Protein AF-A0A929DF19-F1 (afdb_monomer_lite)

Foldseek 3Di:
DDDDDDDDADADPPPDPVCVVCDPFPDDGHDPCCDPPNVCCDCRPRNHCCNVPVVVVVVVVCVVVVHDDDPDDDDDDDPPDD

Structure (mmCIF, N/CA/C/O backbone):
data_AF-A0A929DF19-F1
#
_entry.id   AF-A0A929DF19-F1
#
loop_
_atom_site.group_PDB
_atom_site.id
_atom_site.type_symbol
_atom_site.label_atom_id
_atom_site.label_alt_id
_atom_site.label_comp_id
_atom_site.label_asym_id
_atom_site.label_entity_id
_atom_site.label_seq_id
_atom_site.pdbx_PDB_ins_code
_atom_site.Cartn_x
_atom_site.Cartn_y
_atom_site.Cartn_z
_atom_site.occupancy
_atom_site.B_iso_or_equiv
_atom_site.auth_seq_id
_atom_site.auth_comp_id
_atom_site.auth_asym_id
_atom_site.auth_atom_id
_atom_site.pdbx_PDB_model_num
ATOM 1 N N . MET A 1 1 ? 16.261 -18.993 7.353 1.00 59.75 1 MET A N 1
ATOM 2 C CA . MET A 1 1 ? 15.448 -18.478 6.226 1.00 59.75 1 MET A CA 1
ATOM 3 C C . MET A 1 1 ? 16.378 -17.684 5.318 1.00 59.75 1 MET A C 1
ATOM 5 O O . MET A 1 1 ? 17.195 -16.953 5.860 1.00 59.75 1 MET A O 1
ATOM 9 N N . LYS A 1 2 ? 16.348 -17.867 3.991 1.00 75.38 2 LYS A N 1
ATOM 10 C CA . LYS A 1 2 ? 17.181 -17.058 3.080 1.00 75.38 2 LYS A CA 1
ATOM 11 C C . LYS A 1 2 ? 16.453 -15.750 2.775 1.00 75.38 2 LYS A C 1
ATOM 13 O O . LYS A 1 2 ? 15.241 -15.778 2.573 1.00 75.38 2 LYS A O 1
ATOM 18 N N . SER A 1 3 ? 17.176 -14.633 2.772 1.00 82.50 3 SER A N 1
ATOM 19 C CA . SER A 1 3 ? 16.633 -13.350 2.330 1.00 82.50 3 SER A CA 1
ATOM 20 C C . SER A 1 3 ? 16.258 -13.415 0.849 1.00 82.50 3 SER A C 1
ATOM 22 O O . SER A 1 3 ? 16.841 -14.181 0.076 1.00 82.50 3 SER A O 1
ATOM 24 N N . VAL A 1 4 ? 15.264 -12.618 0.458 1.00 84.81 4 VAL A N 1
ATOM 25 C CA . VAL A 1 4 ? 14.913 -12.451 -0.954 1.00 84.81 4 VAL A CA 1
ATOM 26 C C . VAL A 1 4 ? 16.085 -11.737 -1.646 1.00 84.81 4 VAL A C 1
ATOM 28 O O . VAL A 1 4 ? 16.491 -10.675 -1.168 1.00 84.81 4 VAL A O 1
ATOM 31 N N . PRO A 1 5 ? 16.658 -12.290 -2.733 1.00 91.00 5 PRO A N 1
ATOM 32 C CA . PRO A 1 5 ? 17.743 -11.636 -3.459 1.00 91.00 5 PRO A CA 1
ATOM 33 C C . PRO A 1 5 ? 17.302 -10.279 -4.000 1.00 91.00 5 PRO A C 1
ATOM 35 O O . PRO A 1 5 ? 16.187 -10.155 -4.498 1.00 91.00 5 PRO A O 1
ATOM 38 N N . VAL A 1 6 ? 18.175 -9.275 -3.955 1.00 92.00 6 VAL A N 1
ATOM 39 C CA . VAL A 1 6 ? 17.910 -7.984 -4.603 1.00 92.00 6 VAL A CA 1
ATOM 40 C C . VAL A 1 6 ? 17.988 -8.169 -6.119 1.00 92.00 6 VAL A C 1
ATOM 42 O O . VAL A 1 6 ? 18.992 -8.664 -6.626 1.00 92.00 6 VAL A O 1
ATOM 45 N N . ILE A 1 7 ? 16.935 -7.769 -6.834 1.00 94.31 7 ILE A N 1
ATOM 46 C CA . ILE A 1 7 ? 16.856 -7.829 -8.299 1.00 94.31 7 ILE A CA 1
ATOM 47 C C . ILE A 1 7 ? 16.742 -6.415 -8.884 1.00 94.31 7 ILE A C 1
ATOM 49 O O . ILE A 1 7 ? 16.168 -5.537 -8.224 1.00 94.31 7 ILE A O 1
ATOM 53 N N . PRO A 1 8 ? 17.264 -6.171 -10.100 1.00 96.69 8 PRO A N 1
ATOM 54 C CA . PRO A 1 8 ? 17.068 -4.903 -10.792 1.00 96.69 8 PRO A CA 1
ATOM 55 C C . PRO A 1 8 ? 15.590 -4.671 -11.132 1.00 96.69 8 PRO A C 1
ATOM 57 O O . PRO A 1 8 ? 14.778 -5.594 -11.141 1.00 96.69 8 PRO A O 1
ATOM 60 N N . ASN A 1 9 ? 15.249 -3.417 -11.416 1.00 97.44 9 ASN A N 1
ATOM 61 C CA . ASN A 1 9 ? 13.932 -3.070 -11.944 1.00 97.44 9 ASN A CA 1
ATOM 62 C C . ASN A 1 9 ? 13.769 -3.612 -13.367 1.00 97.44 9 ASN A C 1
ATOM 64 O O . ASN A 1 9 ? 14.749 -3.737 -14.104 1.00 97.44 9 ASN A O 1
ATOM 68 N N . GLU A 1 10 ? 12.528 -3.867 -13.760 1.00 97.12 10 GLU A N 1
ATOM 69 C CA . GLU A 1 10 ? 12.191 -4.432 -15.066 1.00 97.12 10 GLU A CA 1
ATOM 70 C C . GLU A 1 10 ? 10.933 -3.761 -15.647 1.00 97.12 10 GLU A C 1
ATOM 72 O O . GLU A 1 10 ? 10.229 -3.049 -14.921 1.00 97.12 10 GLU A O 1
ATOM 77 N N . PRO A 1 11 ? 10.654 -3.921 -16.953 1.00 97.69 11 PRO A N 1
ATOM 78 C CA . PRO A 1 11 ? 9.410 -3.444 -17.544 1.00 97.69 11 PRO A CA 1
ATOM 79 C C . PRO A 1 11 ? 8.188 -4.059 -16.856 1.00 97.69 11 PRO A C 1
ATOM 81 O O . PRO A 1 11 ? 8.215 -5.208 -16.420 1.00 97.69 11 PRO A O 1
ATOM 84 N N . VAL A 1 12 ? 7.103 -3.290 -16.784 1.00 97.44 12 VAL A N 1
ATOM 85 C CA . VAL A 1 12 ? 5.809 -3.803 -16.320 1.00 97.44 12 VAL A CA 1
ATOM 86 C C . VAL A 1 12 ? 5.338 -4.898 -17.293 1.00 97.44 12 VAL A C 1
ATOM 88 O O . VAL A 1 12 ? 5.410 -4.665 -18.502 1.00 97.44 12 VAL A O 1
ATOM 91 N N . PRO A 1 13 ? 4.867 -6.065 -16.813 1.00 96.81 13 PRO A N 1
ATOM 92 C CA . PRO A 1 13 ? 4.256 -7.081 -17.668 1.00 96.81 13 PRO A CA 1
ATOM 93 C C . PRO A 1 13 ? 3.071 -6.524 -18.469 1.00 96.81 13 PRO A C 1
ATOM 95 O O . PRO A 1 13 ? 2.343 -5.664 -17.980 1.00 96.81 13 PRO A O 1
ATOM 98 N N . GLU A 1 14 ? 2.865 -7.015 -19.692 1.00 97.25 14 GLU A N 1
ATOM 99 C CA . GLU A 1 14 ? 1.853 -6.477 -20.620 1.00 97.25 14 GLU A CA 1
ATOM 100 C C . GLU A 1 14 ? 0.416 -6.536 -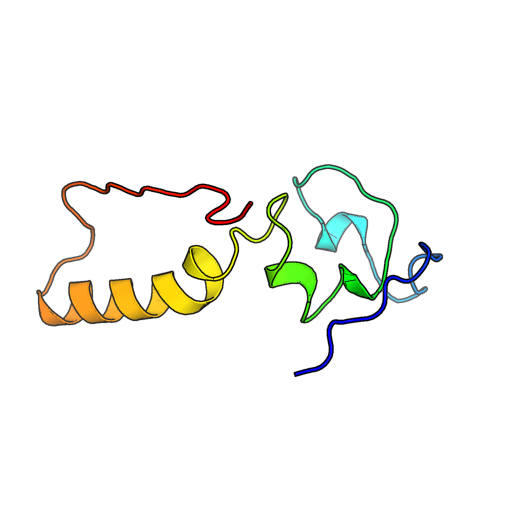20.073 1.00 97.25 14 GLU A C 1
ATOM 102 O O . GLU A 1 14 ? -0.419 -5.705 -20.425 1.00 97.25 14 GLU A O 1
ATOM 107 N N . ASP A 1 15 ? 0.132 -7.492 -19.190 1.00 96.25 15 ASP A N 1
ATOM 108 C CA . ASP A 1 15 ? -1.168 -7.738 -18.566 1.00 96.25 15 ASP A CA 1
ATOM 109 C C . ASP A 1 15 ? -1.359 -7.024 -17.213 1.00 96.25 15 ASP A C 1
ATOM 111 O O . ASP A 1 15 ? -2.360 -7.246 -16.528 1.00 96.25 15 ASP A O 1
ATOM 115 N N . VAL A 1 16 ? -0.426 -6.151 -16.816 1.00 96.88 16 VAL A N 1
ATOM 116 C CA . VAL A 1 16 ? -0.440 -5.474 -15.512 1.00 96.88 16 VAL A CA 1
ATOM 117 C C . VAL A 1 16 ? -0.627 -3.965 -15.666 1.00 96.88 16 VAL A C 1
ATOM 119 O O . VAL A 1 16 ? 0.268 -3.245 -16.107 1.00 96.88 16 VAL A O 1
ATOM 122 N N . ASP A 1 17 ? -1.755 -3.441 -15.172 1.00 96.94 17 ASP A N 1
ATOM 123 C CA . ASP A 1 17 ? -1.895 -2.002 -14.917 1.00 96.94 17 ASP A CA 1
ATOM 124 C C . ASP A 1 17 ? -1.211 -1.638 -13.593 1.00 96.94 17 ASP A C 1
ATOM 126 O O . ASP A 1 17 ? -1.803 -1.634 -12.508 1.00 96.94 17 ASP A O 1
ATOM 130 N N . TYR A 1 18 ? 0.083 -1.345 -13.683 1.00 95.75 18 TYR A N 1
ATOM 131 C CA . TYR A 1 18 ? 0.884 -1.038 -12.505 1.00 95.75 18 TYR A CA 1
ATOM 132 C C . TYR A 1 18 ? 0.548 0.322 -11.877 1.00 95.75 18 TYR A C 1
ATOM 134 O O . TYR A 1 18 ? 0.691 0.483 -10.666 1.00 95.75 18 TYR A O 1
ATOM 142 N N . ASN A 1 19 ? 0.064 1.292 -12.663 1.00 95.25 19 ASN A N 1
ATOM 143 C CA . ASN A 1 19 ? -0.364 2.581 -12.115 1.00 95.25 19 ASN A CA 1
ATOM 144 C C . ASN A 1 19 ? -1.616 2.405 -11.254 1.00 95.25 19 ASN A C 1
ATOM 146 O O . ASN A 1 19 ? -1.690 2.967 -10.161 1.00 95.25 19 ASN A O 1
ATOM 150 N N . PHE A 1 20 ? -2.569 1.596 -11.723 1.00 95.88 20 PHE A N 1
ATOM 151 C CA . PHE A 1 20 ? -3.741 1.233 -10.938 1.00 95.88 20 PHE A CA 1
ATOM 152 C C . PHE A 1 20 ? -3.357 0.444 -9.683 1.00 95.88 20 PHE A C 1
ATOM 154 O O . PHE A 1 20 ? -3.813 0.779 -8.592 1.00 95.88 20 PHE A O 1
ATOM 161 N N . TRP A 1 21 ? -2.479 -0.557 -9.819 1.00 95.25 21 TRP A N 1
ATOM 162 C CA . TRP A 1 21 ? -2.025 -1.374 -8.690 1.00 95.25 21 TRP A CA 1
ATOM 163 C C . TRP A 1 21 ? -1.342 -0.545 -7.593 1.00 95.25 21 TRP A C 1
ATOM 165 O O . TRP A 1 21 ? -1.584 -0.770 -6.409 1.00 95.25 21 TRP A O 1
ATOM 175 N N . LEU A 1 22 ? -0.502 0.421 -7.976 1.00 94.06 22 LEU A N 1
ATOM 176 C CA . LEU A 1 22 ? 0.202 1.292 -7.034 1.00 94.06 22 LEU A CA 1
ATOM 177 C C . LEU A 1 22 ? -0.732 2.338 -6.399 1.00 94.06 22 LEU A C 1
ATOM 179 O O . LEU A 1 22 ? -0.516 2.770 -5.264 1.00 94.06 22 LEU A O 1
ATOM 183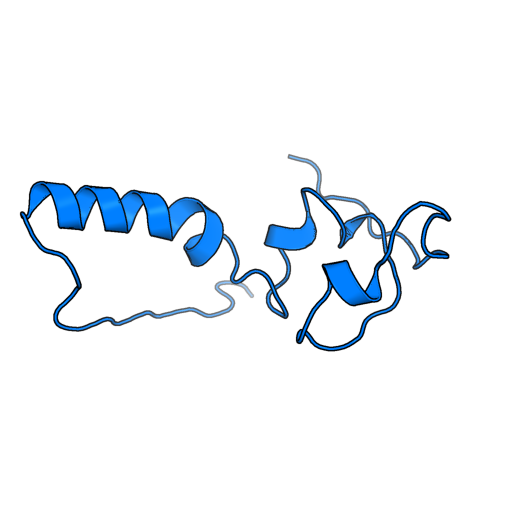 N N . GLY A 1 23 ? -1.773 2.745 -7.127 1.00 94.12 23 GLY A N 1
ATOM 184 C CA . GLY A 1 23 ? -2.773 3.696 -6.662 1.00 94.12 23 GLY A CA 1
ATOM 185 C C . GLY A 1 23 ? -2.157 5.052 -6.277 1.00 94.12 23 GLY A C 1
ATOM 186 O O . GLY A 1 23 ? -1.334 5.588 -7.021 1.00 94.12 23 GLY A O 1
ATOM 187 N N . PRO A 1 24 ? -2.544 5.645 -5.131 1.00 94.69 24 PRO A N 1
ATOM 188 C CA . PRO A 1 24 ? -2.047 6.954 -4.702 1.00 94.69 24 PRO A CA 1
ATOM 189 C C . PRO A 1 24 ? -0.645 6.910 -4.071 1.00 94.69 24 PRO A C 1
ATOM 191 O O . PRO A 1 24 ? -0.136 7.953 -3.655 1.00 94.69 24 PRO A O 1
ATOM 194 N N . ALA A 1 25 ? -0.029 5.730 -3.948 1.00 93.38 25 ALA A N 1
ATOM 195 C CA . ALA A 1 25 ? 1.292 5.603 -3.351 1.00 93.38 25 ALA A CA 1
ATOM 196 C C . ALA A 1 25 ? 2.379 6.279 -4.212 1.00 93.38 25 ALA A C 1
ATOM 198 O O . ALA A 1 25 ? 2.198 6.470 -5.420 1.00 93.38 25 ALA A O 1
ATOM 199 N N . PRO A 1 26 ? 3.538 6.641 -3.628 1.00 92.88 26 PRO A N 1
ATOM 200 C CA . PRO A 1 26 ? 4.636 7.236 -4.382 1.00 92.88 26 PRO A CA 1
ATOM 201 C C . PRO A 1 26 ? 5.024 6.387 -5.596 1.00 92.88 26 PRO A C 1
ATOM 203 O O . PRO A 1 26 ? 5.258 5.186 -5.465 1.00 92.88 26 PRO A O 1
ATOM 206 N N . LYS A 1 27 ? 5.139 7.019 -6.773 1.00 93.94 27 LYS A N 1
ATOM 207 C CA . LYS A 1 27 ? 5.528 6.327 -8.010 1.00 93.94 27 LYS A CA 1
ATOM 208 C C . LYS A 1 27 ? 6.887 5.648 -7.856 1.00 93.94 27 LYS A C 1
ATOM 210 O O . LYS A 1 27 ? 7.851 6.243 -7.371 1.00 93.94 27 LYS A O 1
ATOM 215 N N . ARG A 1 28 ? 6.977 4.409 -8.330 1.00 92.81 28 ARG A N 1
ATOM 216 C CA . ARG A 1 28 ? 8.196 3.594 -8.322 1.00 92.81 28 ARG A CA 1
ATOM 217 C C . ARG A 1 28 ? 8.346 2.892 -9.668 1.00 92.81 28 ARG A C 1
ATOM 219 O O . ARG A 1 28 ? 7.330 2.613 -10.290 1.00 92.81 28 ARG A O 1
ATOM 226 N N . PRO A 1 29 ? 9.566 2.573 -10.123 1.00 95.56 29 PRO A N 1
ATOM 227 C CA . PRO A 1 29 ? 9.745 1.606 -11.200 1.00 95.56 29 PRO A CA 1
ATOM 228 C C . PRO A 1 29 ? 9.160 0.246 -10.805 1.00 95.56 29 PRO A C 1
ATOM 230 O O . PRO A 1 29 ? 9.103 -0.085 -9.616 1.00 95.56 29 PRO A O 1
ATOM 233 N N . PHE A 1 30 ? 8.738 -0.541 -11.790 1.00 96.25 30 PHE A N 1
ATOM 234 C CA . PHE A 1 30 ? 8.299 -1.904 -11.530 1.00 96.25 30 PHE A CA 1
ATOM 235 C C . PHE A 1 30 ? 9.485 -2.784 -11.128 1.00 96.25 30 PHE A C 1
ATOM 237 O O . PHE A 1 30 ? 10.585 -2.698 -11.677 1.00 96.25 30 PHE A O 1
ATOM 244 N N . ASN A 1 31 ? 9.252 -3.614 -10.118 1.00 95.94 31 ASN A N 1
ATOM 245 C CA . ASN A 1 31 ? 10.200 -4.598 -9.630 1.00 95.94 31 ASN A CA 1
ATOM 246 C C . ASN A 1 31 ? 9.401 -5.760 -9.046 1.00 95.94 31 ASN A C 1
ATOM 248 O O . ASN A 1 31 ? 8.608 -5.562 -8.120 1.00 95.94 31 ASN A O 1
ATOM 252 N N . ARG A 1 32 ? 9.617 -6.977 -9.545 1.00 94.44 32 ARG A N 1
ATOM 253 C CA . ARG A 1 32 ? 8.856 -8.150 -9.103 1.00 94.44 32 ARG A CA 1
ATOM 254 C C . ARG A 1 32 ? 8.988 -8.453 -7.610 1.00 94.44 32 ARG A C 1
ATOM 256 O O . ARG A 1 32 ? 8.034 -8.952 -7.020 1.00 94.44 32 ARG A O 1
ATOM 263 N N . ASN A 1 33 ? 10.095 -8.085 -6.960 1.00 94.19 33 ASN A N 1
ATOM 264 C CA . ASN A 1 33 ? 10.218 -8.220 -5.505 1.00 94.19 33 ASN A CA 1
ATOM 265 C C . ASN A 1 33 ? 9.327 -7.248 -4.731 1.00 94.19 33 ASN A C 1
ATOM 267 O O . ASN A 1 33 ? 9.059 -7.489 -3.560 1.00 94.19 33 ASN A O 1
ATOM 271 N N . ARG A 1 34 ? 8.893 -6.150 -5.353 1.00 93.00 34 ARG A N 1
ATOM 272 C CA . ARG A 1 34 ? 7.999 -5.151 -4.754 1.00 93.00 34 ARG A CA 1
ATOM 273 C C . ARG A 1 34 ? 6.532 -5.363 -5.107 1.00 93.00 34 ARG A C 1
ATOM 275 O O . ARG A 1 34 ? 5.677 -4.700 -4.525 1.00 93.00 34 ARG A O 1
ATOM 282 N N . PHE A 1 35 ? 6.267 -6.270 -6.042 1.00 93.12 35 PHE A N 1
ATOM 283 C CA . PHE A 1 35 ? 4.946 -6.585 -6.562 1.00 93.12 35 PHE A CA 1
ATOM 284 C C . PHE A 1 35 ? 4.235 -7.647 -5.701 1.00 93.12 35 PHE A C 1
ATOM 286 O O . PHE A 1 35 ? 4.646 -7.899 -4.564 1.00 93.12 35 PHE A O 1
ATOM 293 N N . HIS A 1 36 ? 3.132 -8.221 -6.202 1.00 90.25 36 HIS A N 1
ATOM 294 C CA . HIS A 1 36 ? 2.256 -9.169 -5.502 1.00 90.25 36 HIS A CA 1
ATOM 295 C C . HIS A 1 36 ? 2.979 -10.115 -4.529 1.00 90.25 36 HIS A C 1
ATOM 297 O O . HIS A 1 36 ? 4.073 -10.610 -4.789 1.00 90.25 36 HIS A O 1
ATOM 303 N N . PHE A 1 37 ? 2.316 -10.389 -3.401 1.00 88.88 37 PHE A N 1
ATOM 304 C CA . PHE A 1 37 ? 2.832 -11.121 -2.238 1.00 88.88 37 PHE A CA 1
ATOM 305 C C . PHE A 1 37 ? 3.878 -10.356 -1.412 1.00 88.88 37 PHE A C 1
ATOM 307 O O . PHE A 1 37 ? 3.639 -10.114 -0.231 1.00 88.88 37 PHE A O 1
ATOM 314 N N . ASN A 1 38 ? 4.989 -9.926 -2.013 1.00 90.88 38 ASN A N 1
ATOM 315 C CA . ASN A 1 38 ? 6.098 -9.292 -1.284 1.00 90.88 38 ASN A CA 1
ATOM 316 C C . ASN A 1 38 ? 5.886 -7.798 -0.996 1.00 90.88 38 ASN A C 1
ATOM 318 O O . ASN A 1 38 ? 6.580 -7.238 -0.149 1.00 90.88 38 ASN A O 1
ATOM 322 N N . PHE A 1 39 ? 4.910 -7.162 -1.650 1.00 91.81 39 PHE A N 1
ATOM 323 C CA . PHE A 1 39 ? 4.548 -5.757 -1.436 1.00 91.81 39 PHE A CA 1
ATOM 324 C C . PHE A 1 39 ? 4.394 -5.387 0.053 1.00 91.81 39 PHE A C 1
ATOM 326 O O . PHE A 1 39 ? 4.762 -4.286 0.450 1.00 91.81 39 PHE A O 1
ATOM 333 N N . ARG A 1 40 ? 3.917 -6.331 0.881 1.00 91.44 40 ARG A N 1
ATOM 334 C CA . ARG A 1 40 ? 3.659 -6.162 2.322 1.00 91.44 40 ARG A CA 1
ATOM 335 C C . ARG A 1 40 ? 4.875 -5.746 3.151 1.00 91.44 40 ARG A C 1
ATOM 337 O O . ARG A 1 40 ? 4.726 -5.214 4.245 1.00 91.44 40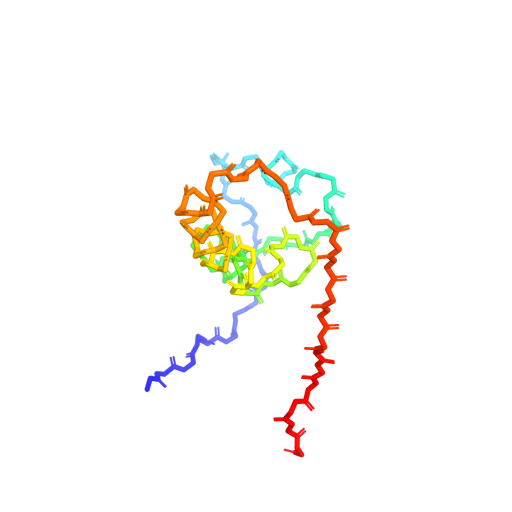 ARG A O 1
ATOM 344 N N . TRP A 1 41 ? 6.077 -5.971 2.627 1.00 89.38 41 TRP A N 1
ATOM 345 C CA . TRP A 1 41 ? 7.333 -5.653 3.305 1.00 89.38 41 TRP A CA 1
ATOM 346 C C . TRP A 1 41 ? 7.810 -4.217 3.065 1.00 89.38 41 TRP A C 1
ATOM 348 O O . TRP A 1 41 ? 8.845 -3.822 3.598 1.00 89.38 41 TRP A O 1
ATOM 358 N N . PHE A 1 42 ? 7.080 -3.430 2.271 1.00 90.50 42 PHE A N 1
ATOM 359 C CA . PHE A 1 42 ? 7.480 -2.082 1.891 1.00 90.50 42 PHE A CA 1
ATOM 360 C C . PHE A 1 42 ? 6.587 -1.014 2.524 1.00 90.50 42 PHE A C 1
ATOM 362 O O . PHE A 1 42 ? 5.361 -1.028 2.408 1.00 90.50 42 PHE A O 1
ATOM 369 N N . TRP A 1 43 ? 7.223 -0.064 3.209 1.00 88.50 43 TRP A N 1
ATOM 370 C CA . TRP A 1 43 ? 6.528 0.917 4.043 1.00 88.50 43 TRP A CA 1
ATOM 371 C C . TRP A 1 43 ? 5.758 1.983 3.257 1.00 88.50 43 TRP A C 1
ATOM 373 O O . TRP A 1 43 ? 4.764 2.505 3.747 1.00 88.50 43 TRP A O 1
ATOM 383 N N . ASP A 1 44 ? 6.189 2.291 2.033 1.00 88.94 44 ASP A N 1
ATOM 384 C CA . ASP A 1 44 ? 5.607 3.339 1.187 1.00 88.94 44 ASP A CA 1
ATOM 385 C C . ASP A 1 44 ? 4.159 3.062 0.752 1.00 88.94 44 ASP A C 1
ATOM 387 O O . ASP A 1 44 ? 3.486 3.992 0.312 1.00 88.94 44 ASP A O 1
ATOM 391 N N . TYR A 1 45 ? 3.666 1.828 0.899 1.00 87.56 45 TYR A N 1
ATOM 392 C CA . TYR A 1 45 ? 2.265 1.492 0.611 1.00 87.56 45 TYR A CA 1
ATOM 393 C C . TYR A 1 45 ? 1.663 0.345 1.427 1.00 87.56 45 TYR A C 1
ATOM 395 O O . TYR A 1 45 ? 0.455 0.145 1.337 1.00 87.56 45 TYR A O 1
ATOM 403 N N . ALA A 1 46 ? 2.439 -0.418 2.208 1.00 90.25 46 ALA A N 1
ATOM 404 C CA . ALA A 1 46 ? 1.899 -1.625 2.834 1.00 90.25 46 ALA A CA 1
ATOM 405 C C . ALA A 1 46 ? 1.819 -1.621 4.363 1.00 90.25 46 ALA A C 1
ATOM 407 O O . ALA A 1 46 ? 1.056 -2.415 4.899 1.00 90.25 46 ALA A O 1
ATOM 408 N N . GLY A 1 47 ? 2.565 -0.762 5.071 1.00 88.62 47 GLY A N 1
ATOM 409 C CA . GLY A 1 47 ? 2.506 -0.636 6.542 1.00 88.62 47 GLY A CA 1
ATOM 410 C C . GLY A 1 47 ? 3.093 -1.808 7.355 1.00 88.62 47 GLY A C 1
ATOM 411 O O . GLY A 1 47 ? 3.030 -1.801 8.587 1.00 88.62 47 GLY A O 1
ATOM 412 N N . GLY A 1 48 ? 3.700 -2.800 6.694 1.00 89.94 48 GLY A N 1
ATOM 413 C CA . GLY A 1 48 ? 4.413 -3.907 7.339 1.00 89.94 48 GLY A CA 1
ATOM 414 C C . GLY A 1 48 ? 3.511 -4.928 8.044 1.00 89.94 48 GLY A C 1
ATOM 415 O O . GLY A 1 48 ? 2.318 -5.040 7.780 1.00 89.94 48 GLY A O 1
ATOM 416 N N . MET A 1 49 ? 4.084 -5.696 8.980 1.00 89.12 49 MET A N 1
ATOM 417 C CA . MET A 1 49 ? 3.336 -6.752 9.688 1.00 89.12 49 MET A CA 1
ATOM 418 C C . MET A 1 49 ? 2.188 -6.230 10.556 1.00 89.12 49 MET A C 1
ATOM 420 O O . MET A 1 49 ? 1.245 -6.974 10.819 1.00 89.12 49 MET A O 1
ATOM 424 N N . MET A 1 50 ? 2.249 -4.975 11.012 1.00 90.62 50 MET A N 1
ATOM 425 C CA . MET A 1 50 ? 1.193 -4.404 11.853 1.00 90.62 50 MET A CA 1
ATOM 426 C C . MET A 1 50 ? -0.116 -4.211 11.088 1.00 90.62 50 MET A C 1
ATOM 428 O O . MET A 1 50 ? -1.184 -4.446 11.646 1.00 90.62 50 MET A O 1
ATOM 432 N N . THR A 1 51 ? -0.045 -3.818 9.820 1.00 91.31 51 THR A N 1
ATOM 433 C CA . THR A 1 51 ? -1.216 -3.674 8.943 1.00 91.31 51 THR A CA 1
ATOM 434 C C . THR A 1 51 ? -1.590 -4.981 8.246 1.00 91.31 51 THR A C 1
ATOM 436 O O . THR A 1 51 ? -2.759 -5.149 7.926 1.00 91.31 51 THR A O 1
ATOM 439 N N . ASP A 1 52 ? -0.640 -5.904 8.045 1.00 91.88 52 ASP A N 1
ATOM 440 C CA . ASP A 1 52 ? -0.894 -7.246 7.494 1.00 91.88 52 ASP A CA 1
ATOM 441 C C . ASP A 1 52 ? -1.555 -8.169 8.535 1.00 91.88 52 ASP A C 1
ATOM 443 O O . ASP A 1 52 ? -2.739 -8.469 8.452 1.00 91.88 52 ASP A O 1
ATOM 447 N N . TRP A 1 53 ? -0.823 -8.570 9.580 1.00 94.06 53 TRP A N 1
ATOM 448 C CA . TRP A 1 53 ? -1.327 -9.488 10.612 1.00 94.06 53 TRP A CA 1
ATOM 449 C C . TRP A 1 53 ? -1.895 -8.780 11.836 1.00 94.06 53 TRP A C 1
ATOM 451 O O . TRP A 1 53 ? -2.861 -9.256 12.437 1.00 94.06 53 TRP A O 1
ATOM 461 N N . GLY A 1 54 ? -1.296 -7.654 12.229 1.00 93.62 54 GLY A N 1
ATOM 462 C CA . GLY A 1 54 ? -1.669 -6.954 13.458 1.00 93.62 54 GLY A CA 1
ATOM 463 C C . GLY A 1 54 ? -3.140 -6.535 13.475 1.00 93.62 54 GLY A C 1
ATOM 464 O O . GLY A 1 54 ? -3.799 -6.693 14.502 1.00 93.62 54 GLY A O 1
ATOM 465 N N . VAL A 1 55 ? -3.684 -6.100 12.333 1.00 94.12 55 VAL A N 1
ATOM 466 C CA . VAL A 1 55 ? -5.098 -5.716 12.204 1.00 94.12 55 VAL A CA 1
ATOM 467 C C . VAL A 1 55 ? -6.048 -6.857 12.574 1.00 94.12 55 VAL A C 1
ATOM 469 O O . VAL A 1 55 ? -7.002 -6.634 13.314 1.00 94.12 55 VAL A O 1
ATOM 472 N N . HIS A 1 56 ? -5.756 -8.089 12.149 1.00 95.81 56 HIS A N 1
ATOM 473 C CA . HIS A 1 56 ? -6.596 -9.251 12.439 1.00 95.81 56 HIS A CA 1
ATOM 474 C C . HIS A 1 56 ? -6.602 -9.592 13.933 1.00 95.81 56 HIS A C 1
ATOM 476 O O . HIS A 1 56 ? -7.636 -9.936 14.498 1.00 95.81 56 HIS A O 1
ATOM 482 N N . ILE A 1 57 ? -5.449 -9.46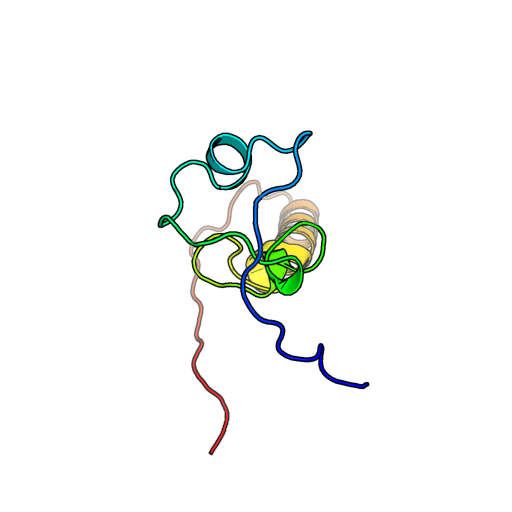6 14.594 1.00 96.06 57 ILE A N 1
ATOM 483 C CA . ILE A 1 57 ? -5.319 -9.737 16.032 1.00 96.06 57 ILE A CA 1
ATOM 484 C C . ILE A 1 57 ? -6.051 -8.662 16.848 1.00 96.06 57 ILE A C 1
ATOM 486 O O . ILE A 1 57 ? -6.738 -8.980 17.820 1.00 96.06 57 ILE A O 1
ATOM 490 N N . ILE A 1 58 ? -5.929 -7.395 16.439 1.00 95.56 58 ILE A N 1
ATOM 491 C CA . ILE A 1 58 ? -6.627 -6.273 17.076 1.00 95.56 58 ILE A CA 1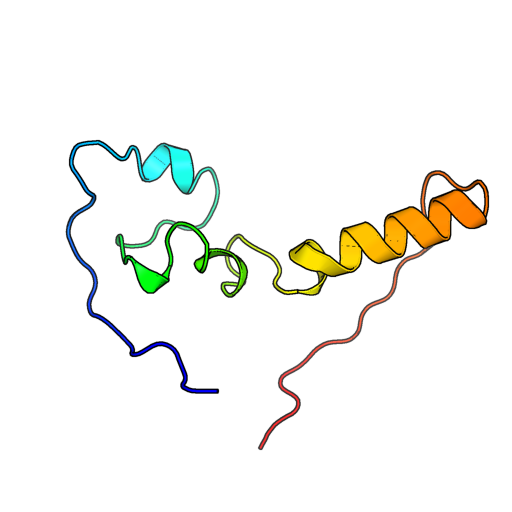
ATOM 492 C C . ILE A 1 58 ? -8.145 -6.430 16.924 1.00 95.56 58 ILE A C 1
ATOM 494 O O . ILE A 1 58 ? -8.865 -6.236 17.903 1.00 95.56 58 ILE A O 1
ATOM 498 N N . ASP A 1 59 ? -8.625 -6.828 15.744 1.00 95.94 59 ASP A N 1
ATOM 499 C CA . ASP A 1 59 ? -10.049 -7.070 15.492 1.00 95.94 59 ASP A CA 1
ATOM 500 C C . ASP A 1 59 ? -10.613 -8.161 16.415 1.00 95.94 59 ASP A C 1
ATOM 502 O O . ASP A 1 59 ? -11.611 -7.938 17.102 1.00 95.94 59 ASP A O 1
ATOM 506 N N . TYR A 1 60 ? -9.910 -9.291 16.565 1.00 97.06 60 TYR A N 1
ATOM 507 C CA . TYR A 1 60 ? -10.316 -10.335 17.513 1.00 97.06 60 TYR A CA 1
ATOM 508 C C . TYR A 1 60 ? -10.362 -9.849 18.967 1.00 97.06 60 TYR A C 1
ATOM 510 O O . TYR A 1 60 ? -11.277 -10.214 19.711 1.00 97.06 60 TYR A O 1
ATOM 518 N N . ALA A 1 61 ? -9.403 -9.017 19.386 1.00 96.00 61 ALA A N 1
ATOM 519 C CA . ALA A 1 61 ? -9.411 -8.439 20.726 1.00 96.00 61 ALA A CA 1
ATOM 520 C C . ALA A 1 61 ? -10.618 -7.505 20.932 1.00 96.00 61 ALA A C 1
ATOM 522 O O . ALA A 1 61 ? -11.312 -7.606 21.948 1.00 96.00 61 ALA A O 1
ATOM 523 N N . LEU A 1 62 ? -10.907 -6.628 19.96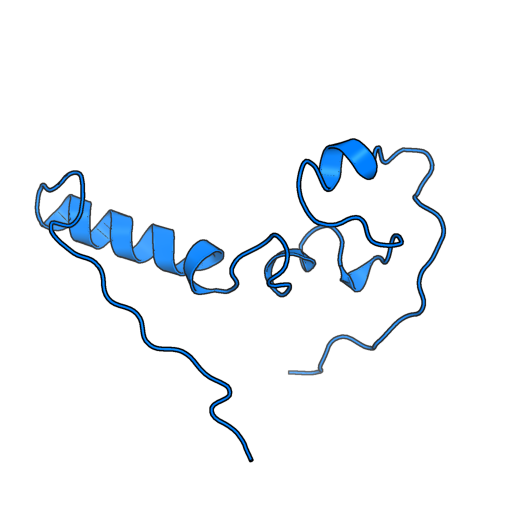4 1.00 97.44 62 LEU A N 1
ATOM 524 C CA . LEU A 1 62 ? -12.068 -5.732 19.991 1.00 97.44 62 LEU A CA 1
ATOM 525 C C . LEU A 1 62 ? -13.385 -6.517 20.008 1.00 97.44 62 LEU A C 1
ATOM 527 O O . LEU A 1 62 ? -14.256 -6.229 20.835 1.00 97.44 62 LEU A O 1
ATOM 531 N N . PHE A 1 63 ? -13.489 -7.562 19.183 1.00 97.31 63 PHE A N 1
ATOM 532 C CA . PHE A 1 63 ? -14.633 -8.467 19.148 1.00 97.31 63 PHE A CA 1
ATOM 533 C C . PHE A 1 63 ? -14.874 -9.127 20.513 1.00 97.31 63 PHE A C 1
ATOM 535 O O . PHE A 1 63 ? -15.986 -9.067 21.044 1.00 97.31 63 PHE A O 1
ATOM 542 N N . GLY A 1 64 ? -13.823 -9.675 21.136 1.00 97.62 64 GLY A N 1
ATOM 543 C CA . GLY A 1 64 ? -13.902 -10.275 22.471 1.00 97.62 64 GLY A CA 1
ATOM 544 C C . GLY A 1 64 ? -14.329 -9.285 23.563 1.00 97.62 64 GLY A C 1
ATOM 545 O O . GLY A 1 64 ? -15.082 -9.644 24.469 1.00 97.62 64 GLY A O 1
ATOM 546 N N . MET A 1 65 ? -13.917 -8.019 23.450 1.00 97.69 65 MET A N 1
ATOM 547 C CA . MET A 1 65 ? -14.314 -6.936 24.362 1.00 97.69 65 MET A CA 1
ATOM 548 C C . MET A 1 65 ? -15.684 -6.317 24.036 1.00 97.69 65 MET A C 1
ATOM 550 O O . MET A 1 65 ? -16.129 -5.412 24.752 1.00 97.69 65 MET A O 1
ATOM 554 N N . LYS A 1 66 ? -16.355 -6.770 22.966 1.00 97.44 66 LYS A N 1
ATOM 555 C CA . LYS A 1 66 ? -17.587 -6.167 22.427 1.00 97.44 66 LYS A CA 1
ATOM 556 C C . LYS A 1 66 ? -17.425 -4.666 22.155 1.00 97.44 66 LYS A C 1
ATOM 558 O O . LYS A 1 66 ? -18.297 -3.866 22.492 1.00 97.44 66 LYS A O 1
ATOM 563 N N . GLN A 1 67 ? -16.283 -4.281 21.593 1.00 97.25 67 GLN A N 1
ATOM 564 C CA . GLN A 1 67 ? -15.977 -2.911 21.191 1.00 97.25 67 GLN A CA 1
ATOM 565 C C . GLN A 1 67 ? -15.849 -2.831 19.672 1.00 97.25 67 GLN A C 1
ATOM 567 O O . GLN A 1 67 ? -15.387 -3.770 19.037 1.00 97.25 67 GLN A O 1
ATOM 572 N N . TYR A 1 68 ? -16.237 -1.693 19.099 1.00 94.25 68 TYR A N 1
ATOM 573 C CA . TYR A 1 68 ? -16.078 -1.437 17.664 1.00 94.25 68 TYR A CA 1
ATOM 574 C C . TYR A 1 68 ? -14.731 -0.784 17.332 1.00 94.25 68 TYR A C 1
ATOM 576 O O . TYR A 1 68 ? -14.133 -1.069 16.302 1.00 94.25 68 TYR A O 1
ATOM 584 N N . ALA A 1 69 ? -14.239 0.096 18.206 1.00 94.75 69 ALA A N 1
ATOM 585 C CA . ALA A 1 69 ? -13.011 0.848 17.988 1.00 94.75 69 ALA A CA 1
ATOM 586 C C . ALA A 1 69 ? -12.254 1.057 19.309 1.00 94.75 69 ALA A C 1
ATOM 588 O O . ALA A 1 69 ? -12.881 1.125 20.374 1.00 94.75 69 ALA A O 1
ATOM 589 N N . PRO A 1 70 ? -10.916 1.184 19.269 1.00 93.50 70 PRO A N 1
ATOM 590 C CA . PRO A 1 70 ? -10.139 1.546 20.445 1.00 93.50 70 PRO A CA 1
ATOM 591 C C . PRO A 1 70 ? -10.440 2.991 20.874 1.00 93.50 70 PRO A C 1
ATOM 593 O O . PRO A 1 70 ? -10.680 3.863 20.043 1.00 93.50 70 PRO A O 1
ATOM 596 N N . LYS A 1 71 ? -10.380 3.267 22.184 1.00 93.62 71 LYS A N 1
ATOM 597 C CA . LYS A 1 71 ? -10.515 4.639 22.720 1.00 93.62 71 LYS A CA 1
ATOM 598 C C . LYS A 1 71 ? -9.272 5.496 22.465 1.00 93.62 71 LYS A C 1
ATOM 600 O O . LYS A 1 71 ? -9.371 6.712 22.357 1.00 93.62 71 LYS A O 1
ATOM 605 N N . SER A 1 72 ? -8.109 4.860 22.407 1.00 95.38 72 SER A N 1
ATOM 606 C CA . SER A 1 72 ? -6.821 5.478 22.111 1.00 95.38 72 SER A CA 1
ATOM 607 C C . SER A 1 72 ? -5.875 4.428 21.532 1.00 95.38 72 SER A C 1
ATOM 609 O O . SER A 1 72 ? -6.049 3.229 21.758 1.00 95.38 72 SER A O 1
ATOM 611 N N . VAL A 1 73 ? -4.881 4.878 20.765 1.00 92.44 73 VAL A N 1
ATOM 612 C CA . VAL A 1 73 ? -3.853 4.026 20.157 1.00 92.44 73 VAL A CA 1
ATOM 613 C C . VAL A 1 73 ? -2.492 4.655 20.424 1.00 92.44 73 VAL A C 1
ATOM 615 O O . VAL A 1 73 ? -2.333 5.870 20.340 1.00 92.44 73 VAL A O 1
ATOM 618 N N . MET A 1 74 ? -1.509 3.820 20.737 1.00 93.38 74 MET A N 1
ATOM 619 C CA . MET A 1 74 ? -0.111 4.205 20.881 1.00 93.38 74 MET A CA 1
ATOM 620 C C . MET A 1 74 ? 0.752 3.117 20.254 1.00 93.38 74 MET A C 1
ATOM 622 O O . MET A 1 74 ? 0.475 1.929 20.410 1.00 93.38 74 MET A O 1
ATOM 626 N N . SER A 1 75 ? 1.778 3.526 19.516 1.00 86.69 75 SER A N 1
ATOM 627 C CA . SER A 1 75 ? 2.737 2.613 18.903 1.00 86.69 75 SER A CA 1
ATOM 628 C C . SER A 1 75 ? 4.133 3.192 19.054 1.00 86.69 75 SER A C 1
ATOM 630 O O . SER A 1 75 ? 4.309 4.409 19.011 1.00 86.69 75 SER A O 1
ATOM 632 N N . MET A 1 76 ? 5.108 2.316 19.245 1.00 86.88 76 MET A N 1
ATOM 633 C CA . MET A 1 76 ? 6.520 2.657 19.256 1.00 86.88 76 MET A CA 1
ATOM 634 C C . MET A 1 76 ? 7.207 1.738 18.257 1.00 86.88 76 MET A C 1
ATOM 636 O O . MET A 1 76 ? 6.946 0.536 18.230 1.00 86.88 76 MET A O 1
ATOM 640 N N . GLY A 1 77 ? 8.058 2.319 17.424 1.00 79.94 77 GLY A N 1
ATOM 641 C CA . GLY A 1 77 ? 8.818 1.612 16.410 1.00 79.94 77 GLY A CA 1
ATOM 642 C C . GLY A 1 77 ? 10.142 2.320 16.170 1.00 79.94 77 GLY A C 1
ATOM 643 O O . GLY A 1 77 ? 10.334 3.464 16.579 1.00 79.94 77 GLY A O 1
ATOM 644 N N . GLY A 1 78 ? 11.059 1.616 15.529 1.00 76.12 78 GLY A N 1
ATOM 645 C CA . GLY A 1 78 ? 12.407 2.075 15.244 1.00 76.12 78 GLY A CA 1
ATOM 646 C C . GLY A 1 78 ? 13.235 0.906 14.738 1.00 76.12 78 GLY A C 1
ATOM 647 O O . GLY A 1 78 ? 12.829 -0.253 14.862 1.00 76.12 78 GLY A O 1
ATOM 648 N N . GLU A 1 79 ? 14.386 1.205 14.155 1.00 64.62 79 GLU A N 1
ATOM 649 C CA . GLU A 1 79 ? 15.367 0.186 13.812 1.00 64.62 79 GLU A CA 1
ATOM 650 C C . GLU A 1 79 ? 15.993 -0.320 15.118 1.00 64.62 79 GLU A C 1
ATOM 652 O O . GLU A 1 79 ? 16.839 0.331 15.726 1.00 64.62 79 GLU A O 1
ATOM 657 N N . LEU A 1 80 ? 15.504 -1.454 15.622 1.00 53.28 80 LEU A N 1
ATOM 658 C CA . LEU A 1 80 ? 16.139 -2.162 16.731 1.00 53.28 80 LEU A CA 1
ATOM 659 C C . LEU A 1 80 ? 17.338 -2.941 16.170 1.00 53.28 80 LEU A C 1
ATOM 661 O O . LEU A 1 80 ? 17.269 -4.159 16.020 1.00 53.28 80 LEU A O 1
ATOM 665 N N . GLY A 1 81 ? 18.413 -2.235 15.809 1.00 46.22 81 GLY A N 1
ATOM 666 C CA . GLY A 1 81 ? 19.642 -2.860 15.318 1.00 46.22 81 GLY A CA 1
ATOM 667 C C . GLY A 1 81 ? 20.780 -1.878 15.034 1.00 46.22 81 GLY A C 1
ATOM 668 O O . GLY A 1 81 ? 20.616 -0.960 14.238 1.00 46.22 81 GLY A O 1
ATOM 669 N N . LEU A 1 82 ? 21.909 -2.111 15.717 1.00 38.31 82 LEU A N 1
ATOM 670 C CA . LEU A 1 82 ? 23.270 -1.710 15.331 1.00 38.31 82 LEU A CA 1
ATOM 671 C C . LEU A 1 82 ? 23.718 -2.447 14.062 1.00 38.31 82 LEU A C 1
ATOM 673 O O . LEU A 1 82 ? 23.265 -3.602 13.882 1.00 38.31 82 LEU A O 1
#

pLDDT: mean 90.4, std 10.9, range [38.31, 97.69]

Radius of gyration: 16.93 Å; chains: 1; bounding box: 41×26×45 Å

Sequence (82 aa):
MKSVPVIPNEPVPEDVDYNFWLGPAPKRPFNRNRFHFNFRWFWDYAGGMMTDWGVHIIDYALFGMKQYAPKSVMSMGGELGL

Secondary structure (DSSP, 8-state):
-PPPPP----PPPTT--HHHHHTTSPP----GGGSTTGGGG-TTTS-HHIIIIIHHHHHHHHHHTT-SS-S-----------